Protein AF-A0A562BSR2-F1 (afdb_monomer)

Mean predicted aligned error: 6.4 Å

Nearest PDB structures (foldseek):
  6lk7-assembly2_D  TM=8.252E-01  e=4.237E-02  Pseudomonas sp. Os17
  6lk7-assembly1_B  TM=8.462E-01  e=8.660E-02  Pseudomonas sp. Os17
  6npa-assembly2_B  TM=2.805E-01  e=1.806E+00  Leisingera caerulea

Organism: NCBI:txid936133

Radius of gyration: 11.91 Å; Cα contacts (8 Å, |Δi|>4): 53; chains: 1; bounding box: 36×19×22 Å

Solvent-accessible surface area (backbone atoms only — not comparable to full-atom values): 3808 Å² total; per-residue (Å²): 128,70,48,71,69,56,55,51,52,44,29,30,68,32,66,70,51,32,53,42,38,73,78,38,43,68,63,46,34,45,75,59,70,33,89,73,52,74,67,59,53,48,51,57,70,69,46,60,67,67,59,51,49,53,49,13,60,52,52,48,54,56,70,76,74,112

Foldseek 3Di:
DDDPVNLLVCVLQPVVLLVCCQVPVCVSCVVVVHHDDPVRNVVSPPPDSVVSNVNSVVSNVVVVVD

Sequence (66 aa):
MPDLSHVIGQALSDPAFCERLIAAPRETLAQCGIDADAETLDLIRRTDPEALRRLAAAFGRQEAAG

Structure (mmCIF, N/CA/C/O backbone):
data_AF-A0A562BSR2-F1
#
_entry.id   AF-A0A562BSR2-F1
#
loop_
_atom_site.group_PDB
_atom_site.id
_atom_site.type_symbol
_atom_site.label_atom_id
_atom_site.label_alt_id
_atom_site.label_comp_id
_atom_site.label_asym_id
_atom_site.label_entity_id
_atom_site.label_seq_id
_atom_site.pdbx_PDB_ins_code
_atom_site.Cartn_x
_atom_site.Cartn_y
_atom_site.Cartn_z
_atom_site.occupancy
_atom_site.B_iso_or_equiv
_atom_site.auth_seq_id
_atom_site.auth_comp_id
_atom_site.auth_asym_id
_atom_site.auth_atom_id
_atom_site.pdbx_PDB_model_num
ATOM 1 N N . MET A 1 1 ? -6.512 13.587 11.027 1.00 51.59 1 MET A N 1
ATOM 2 C CA . MET A 1 1 ? -6.851 12.342 10.313 1.00 51.59 1 MET A CA 1
ATOM 3 C C . MET A 1 1 ? -5.598 11.897 9.589 1.00 51.59 1 MET A C 1
ATOM 5 O O . MET A 1 1 ? -4.834 12.768 9.198 1.00 51.59 1 MET A O 1
ATOM 9 N N . PRO A 1 2 ? -5.314 10.596 9.500 1.00 60.38 2 PRO A N 1
ATOM 10 C CA . PRO A 1 2 ? -4.297 10.114 8.578 1.00 60.38 2 PRO A CA 1
ATOM 11 C C . PRO A 1 2 ? -4.750 10.439 7.150 1.00 60.38 2 PRO A C 1
ATOM 13 O O . PRO A 1 2 ? -5.832 10.044 6.728 1.00 60.38 2 PRO A O 1
ATOM 16 N N . ASP A 1 3 ? -3.939 11.219 6.446 1.00 73.75 3 ASP A N 1
ATOM 17 C CA . ASP A 1 3 ? -4.147 11.590 5.049 1.00 73.75 3 ASP A CA 1
ATOM 18 C C . ASP A 1 3 ? -3.348 10.654 4.130 1.00 73.75 3 ASP A C 1
ATOM 20 O O . ASP A 1 3 ? -2.368 10.034 4.554 1.00 73.75 3 ASP A O 1
ATOM 24 N N . LEU A 1 4 ? -3.722 10.580 2.849 1.00 76.75 4 LEU A N 1
ATOM 25 C CA . LEU A 1 4 ? -3.042 9.770 1.822 1.00 76.75 4 LEU A CA 1
ATOM 26 C C . LEU A 1 4 ? -1.517 9.972 1.802 1.00 76.75 4 LEU A C 1
ATOM 28 O O . LEU A 1 4 ? -0.765 9.019 1.608 1.00 76.75 4 LEU A O 1
ATOM 32 N N . SER A 1 5 ? -1.044 11.187 2.083 1.00 79.44 5 SER A N 1
ATOM 33 C CA . SER A 1 5 ? 0.384 11.506 2.189 1.00 79.44 5 SER A CA 1
ATOM 34 C C . SER A 1 5 ? 1.107 10.690 3.267 1.00 79.44 5 SER A C 1
ATOM 36 O O . SER A 1 5 ? 2.259 10.308 3.077 1.00 79.44 5 SER A O 1
ATOM 38 N N . HIS A 1 6 ? 0.437 10.389 4.384 1.00 84.62 6 HIS A N 1
ATOM 39 C CA . HIS A 1 6 ? 0.998 9.567 5.457 1.00 84.62 6 HIS A CA 1
ATOM 40 C C . HIS A 1 6 ? 1.130 8.104 5.023 1.00 84.62 6 HIS A C 1
ATOM 42 O O . HIS A 1 6 ? 2.152 7.476 5.277 1.00 84.62 6 HIS A O 1
ATOM 48 N N . VAL A 1 7 ? 0.133 7.583 4.301 1.00 84.62 7 VAL A N 1
ATOM 49 C CA . VAL A 1 7 ? 0.162 6.222 3.740 1.00 84.62 7 VAL A CA 1
ATOM 50 C C . VAL A 1 7 ? 1.265 6.071 2.705 1.00 84.62 7 VAL A C 1
ATOM 52 O O . VAL A 1 7 ? 1.966 5.065 2.710 1.00 84.62 7 VAL A O 1
ATOM 55 N N . ILE A 1 8 ? 1.447 7.067 1.835 1.00 83.19 8 ILE A N 1
ATOM 56 C CA . ILE A 1 8 ? 2.531 7.051 0.849 1.00 83.19 8 ILE A CA 1
ATOM 57 C C . ILE A 1 8 ? 3.884 7.086 1.563 1.00 83.19 8 ILE A C 1
ATOM 59 O O . ILE A 1 8 ? 4.745 6.273 1.247 1.00 83.19 8 ILE A O 1
ATOM 63 N N . GLY A 1 9 ? 4.061 7.959 2.561 1.00 84.75 9 GLY A N 1
ATOM 64 C CA . GLY A 1 9 ? 5.279 7.982 3.376 1.00 84.75 9 GLY A CA 1
ATOM 65 C C . GLY A 1 9 ? 5.564 6.629 4.035 1.00 84.75 9 GLY A C 1
ATOM 66 O O . GLY A 1 9 ? 6.674 6.112 3.938 1.00 84.75 9 GLY A O 1
ATOM 67 N N . GLN A 1 10 ? 4.541 5.999 4.614 1.00 85.94 10 GLN A N 1
ATOM 68 C CA . GLN A 1 10 ? 4.656 4.671 5.210 1.00 85.94 10 GLN A CA 1
ATOM 69 C C . GLN A 1 10 ? 4.982 3.588 4.173 1.00 85.94 10 GLN A C 1
ATOM 71 O O . GLN A 1 10 ? 5.822 2.737 4.437 1.00 85.94 10 GLN A O 1
ATOM 76 N N . ALA A 1 11 ? 4.386 3.627 2.981 1.00 86.38 11 ALA A N 1
ATOM 77 C CA . ALA A 1 11 ? 4.715 2.702 1.896 1.00 86.38 11 ALA A CA 1
ATOM 78 C C . ALA A 1 11 ? 6.144 2.882 1.366 1.00 86.38 11 ALA A C 1
ATOM 80 O O . ALA A 1 11 ? 6.741 1.925 0.877 1.00 86.38 11 ALA A O 1
ATOM 81 N N . LEU A 1 12 ? 6.709 4.086 1.468 1.00 84.06 12 LEU A N 1
ATOM 82 C CA . LEU A 1 12 ? 8.092 4.348 1.077 1.00 84.06 12 LEU A CA 1
ATOM 83 C C . LEU A 1 12 ? 9.104 3.871 2.132 1.00 84.06 12 LEU A C 1
ATOM 85 O O . LEU A 1 12 ? 10.169 3.392 1.746 1.00 84.06 12 LEU A O 1
ATOM 89 N N . SER A 1 13 ? 8.780 3.957 3.426 1.00 83.56 13 SER A N 1
ATOM 90 C CA . SER A 1 13 ? 9.675 3.533 4.520 1.00 83.56 13 SER A CA 1
ATOM 91 C C . SER A 1 13 ? 9.468 2.080 4.988 1.00 83.56 13 SER A C 1
ATOM 93 O O . SER A 1 13 ? 10.386 1.4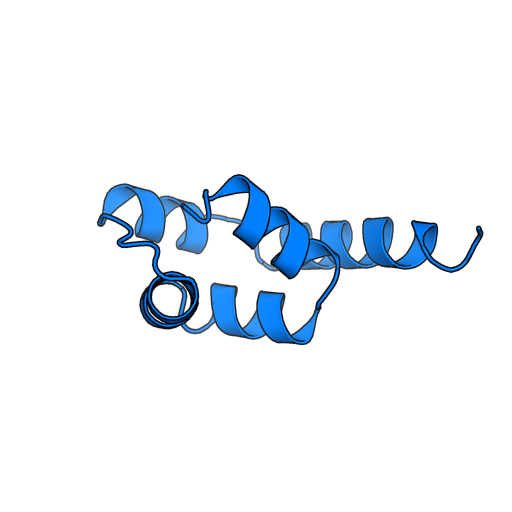91 5.553 1.00 83.56 13 SER A O 1
ATOM 95 N N . ASP A 1 14 ? 8.302 1.467 4.748 1.00 85.31 14 ASP A N 1
ATOM 96 C CA . ASP A 1 14 ? 7.993 0.069 5.087 1.00 85.31 14 ASP A CA 1
ATOM 97 C C . ASP A 1 14 ? 7.695 -0.744 3.807 1.00 85.31 14 ASP A C 1
ATOM 99 O O . ASP A 1 14 ? 6.575 -0.715 3.280 1.00 85.31 14 ASP A O 1
ATOM 103 N N . PRO A 1 15 ? 8.671 -1.531 3.310 1.00 82.50 15 PRO A N 1
ATOM 104 C CA . PRO A 1 15 ? 8.489 -2.370 2.130 1.00 82.50 15 PRO A CA 1
ATOM 105 C C . PRO A 1 15 ? 7.356 -3.387 2.296 1.00 82.50 15 PRO A C 1
ATOM 107 O O . PRO A 1 15 ? 6.635 -3.664 1.342 1.00 82.50 15 PRO A O 1
ATOM 110 N N . ALA A 1 16 ? 7.159 -3.928 3.502 1.00 86.69 16 ALA A N 1
ATOM 111 C CA . ALA A 1 16 ? 6.090 -4.886 3.760 1.00 86.69 16 ALA A CA 1
ATOM 112 C C . ALA A 1 16 ? 4.716 -4.204 3.728 1.00 86.69 16 ALA A C 1
ATOM 114 O O . ALA A 1 16 ? 3.735 -4.811 3.297 1.00 86.69 16 ALA A O 1
ATOM 115 N N . PHE A 1 17 ? 4.630 -2.941 4.150 1.00 88.75 17 PHE A N 1
ATOM 116 C CA . PHE A 1 17 ? 3.426 -2.135 3.968 1.00 88.75 17 PHE A CA 1
ATOM 117 C C . PHE A 1 17 ? 3.155 -1.842 2.492 1.00 88.75 17 PHE A C 1
ATOM 119 O O . PHE A 1 17 ? 2.015 -1.979 2.059 1.00 88.75 17 PHE A O 1
ATOM 126 N N . CYS A 1 18 ? 4.185 -1.511 1.711 1.00 86.56 18 CYS A N 1
ATOM 127 C CA . CYS A 1 18 ? 4.074 -1.313 0.264 1.00 86.56 18 CYS A CA 1
ATOM 128 C C . CYS A 1 18 ? 3.487 -2.549 -0.442 1.00 86.56 18 CYS A C 1
ATOM 130 O O . CYS A 1 18 ? 2.525 -2.432 -1.200 1.00 86.56 18 CYS A O 1
ATOM 132 N N . GLU A 1 19 ? 3.987 -3.748 -0.118 1.00 87.00 19 GLU A N 1
ATOM 133 C CA . GLU A 1 19 ? 3.444 -5.012 -0.638 1.00 87.00 19 GLU A CA 1
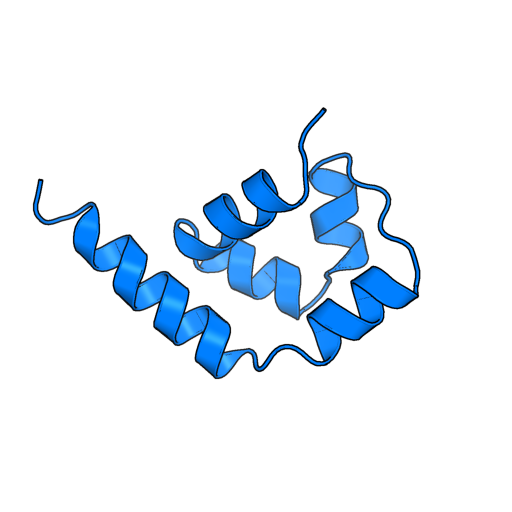ATOM 134 C C . GLU A 1 19 ? 1.964 -5.202 -0.283 1.00 87.00 19 GLU A C 1
ATOM 136 O O . GLU A 1 19 ? 1.157 -5.563 -1.142 1.00 87.00 19 GLU A O 1
ATOM 141 N N . ARG A 1 20 ? 1.581 -4.925 0.972 1.00 90.31 20 ARG A N 1
ATOM 142 C CA . ARG A 1 20 ? 0.179 -5.012 1.412 1.00 90.31 20 ARG A CA 1
ATOM 143 C C . ARG A 1 20 ? -0.705 -3.997 0.692 1.00 90.31 20 ARG A C 1
ATOM 145 O O . ARG A 1 20 ? -1.796 -4.358 0.257 1.00 90.31 20 ARG A O 1
ATOM 152 N N . LEU A 1 21 ? -0.225 -2.767 0.513 1.00 88.19 21 LEU A N 1
ATOM 153 C CA . LEU A 1 21 ? -0.947 -1.702 -0.181 1.00 88.19 21 LEU A CA 1
ATOM 154 C C . LEU A 1 21 ? -1.189 -2.053 -1.656 1.00 88.19 21 LEU A C 1
ATOM 156 O O . LEU A 1 21 ? -2.266 -1.780 -2.171 1.00 88.19 21 LEU A O 1
ATOM 160 N N . ILE A 1 22 ? -0.232 -2.700 -2.325 1.00 86.00 22 ILE A N 1
ATOM 161 C CA . ILE A 1 22 ? -0.385 -3.157 -3.714 1.00 86.00 22 ILE A CA 1
ATOM 162 C C . ILE A 1 22 ? -1.335 -4.363 -3.798 1.00 86.00 22 ILE A C 1
ATOM 164 O O . ILE A 1 22 ? -2.216 -4.400 -4.658 1.00 86.00 22 ILE A O 1
ATOM 168 N N . ALA A 1 23 ? -1.176 -5.351 -2.912 1.00 88.94 23 ALA A N 1
ATOM 169 C CA . ALA A 1 23 ? -1.964 -6.583 -2.940 1.00 88.94 23 ALA A CA 1
ATOM 170 C C . ALA A 1 23 ? -3.427 -6.370 -2.507 1.00 88.94 23 ALA A C 1
ATOM 172 O O . ALA A 1 23 ? -4.343 -6.949 -3.091 1.00 88.94 23 ALA A O 1
ATOM 173 N N . ALA A 1 24 ? -3.645 -5.532 -1.492 1.00 90.12 24 ALA A N 1
ATOM 174 C CA . ALA A 1 24 ? -4.941 -5.273 -0.874 1.00 90.12 24 ALA A CA 1
ATOM 175 C C . ALA A 1 24 ? -5.082 -3.782 -0.485 1.00 90.12 24 ALA A C 1
ATOM 177 O O . ALA A 1 24 ? -5.110 -3.445 0.705 1.00 90.12 24 ALA A O 1
ATOM 178 N N . PRO A 1 25 ? -5.201 -2.862 -1.466 1.00 88.12 25 PRO A N 1
ATOM 179 C CA . PRO A 1 25 ? -5.200 -1.419 -1.213 1.00 88.12 25 PRO A CA 1
ATOM 180 C C . PRO A 1 25 ? -6.347 -0.972 -0.312 1.00 88.12 25 PRO A C 1
ATOM 182 O O . PRO A 1 25 ? -6.139 -0.201 0.617 1.00 88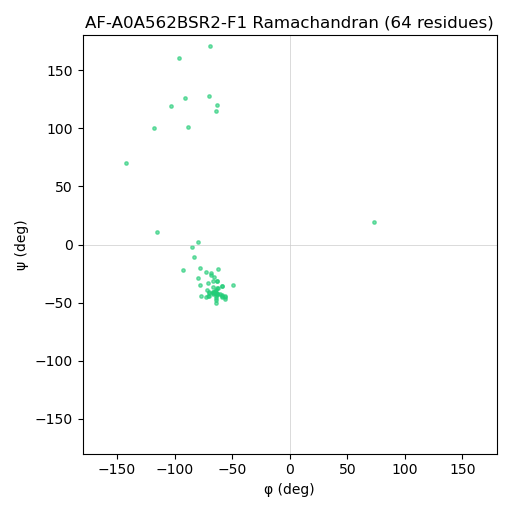.12 25 PRO A O 1
ATOM 185 N N . ARG A 1 26 ? -7.556 -1.502 -0.531 1.00 89.12 26 ARG A N 1
ATOM 186 C CA . ARG A 1 26 ? -8.740 -1.128 0.252 1.00 89.12 26 ARG A CA 1
ATOM 187 C C . ARG A 1 26 ? -8.608 -1.511 1.724 1.00 89.12 26 ARG A C 1
ATOM 189 O O . ARG A 1 26 ? -8.883 -0.690 2.589 1.00 89.12 26 ARG A O 1
ATOM 196 N N . GLU A 1 27 ? -8.186 -2.741 2.006 1.00 91.38 27 GLU A N 1
ATOM 197 C CA . GLU A 1 27 ? -8.001 -3.215 3.383 1.00 91.38 27 GLU A CA 1
ATOM 198 C C . GLU A 1 27 ? -6.855 -2.478 4.075 1.00 91.38 27 GLU A C 1
ATOM 200 O O . GLU A 1 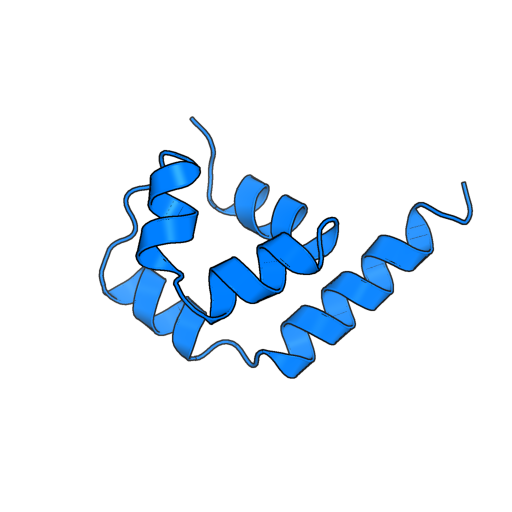27 ? -6.994 -2.074 5.226 1.00 91.38 27 GLU A O 1
ATOM 205 N N . THR A 1 28 ? -5.755 -2.238 3.359 1.00 90.56 28 THR A N 1
ATOM 206 C CA . THR A 1 28 ? -4.596 -1.513 3.897 1.00 90.56 28 THR A CA 1
ATOM 207 C C . THR A 1 28 ? -4.952 -0.065 4.241 1.00 90.56 28 THR A C 1
ATOM 209 O O . THR A 1 28 ? -4.623 0.409 5.325 1.00 90.56 28 THR A O 1
ATOM 212 N N . LEU A 1 29 ? -5.689 0.630 3.369 1.00 89.44 29 LEU A N 1
ATOM 213 C CA . LEU A 1 29 ? -6.157 1.996 3.625 1.00 89.44 29 LEU A CA 1
ATOM 214 C C . LEU A 1 29 ? -7.172 2.047 4.772 1.00 89.44 29 LEU A C 1
ATOM 216 O O . LEU A 1 29 ? -7.060 2.908 5.643 1.00 89.44 29 LEU A O 1
ATOM 220 N N . ALA A 1 30 ? -8.094 1.083 4.837 1.00 89.56 30 ALA A N 1
ATOM 221 C CA . ALA A 1 30 ? -9.061 0.986 5.926 1.00 89.56 30 ALA A CA 1
ATOM 222 C C . ALA A 1 30 ? -8.387 0.759 7.292 1.00 89.56 30 ALA A C 1
ATOM 224 O O . ALA A 1 30 ? -8.806 1.353 8.284 1.00 89.56 30 ALA A O 1
ATOM 225 N N . GLN A 1 31 ? -7.312 -0.038 7.357 1.00 88.31 31 GLN A N 1
ATOM 226 C CA . GLN A 1 31 ? -6.500 -0.202 8.575 1.00 88.31 31 GLN A CA 1
ATOM 227 C C . GLN A 1 31 ? -5.821 1.104 9.002 1.00 88.31 31 GLN A C 1
ATOM 229 O O . GLN A 1 31 ? -5.656 1.355 10.195 1.00 88.31 31 GLN A O 1
ATOM 234 N N . CYS A 1 32 ? -5.476 1.956 8.038 1.00 85.81 32 CYS A N 1
ATOM 235 C CA . CYS A 1 32 ? -4.994 3.310 8.282 1.00 85.81 32 CYS A CA 1
ATOM 236 C C . CYS A 1 32 ? -6.124 4.304 8.591 1.00 85.81 32 CYS A C 1
ATOM 238 O O . CYS A 1 32 ? -5.833 5.477 8.776 1.00 85.81 32 CYS A O 1
ATOM 240 N N . GLY A 1 33 ? -7.394 3.886 8.651 1.00 87.19 33 GLY A N 1
ATOM 241 C CA . GLY A 1 33 ? -8.533 4.778 8.886 1.00 87.19 33 GLY A CA 1
ATOM 242 C C . GLY A 1 33 ? -8.891 5.670 7.693 1.00 87.19 33 GLY A C 1
ATOM 243 O O . GLY A 1 33 ? -9.552 6.691 7.880 1.00 87.19 33 GLY A O 1
ATOM 244 N N . ILE A 1 34 ? -8.447 5.305 6.487 1.00 87.12 34 ILE A N 1
ATOM 245 C CA . ILE A 1 34 ? -8.750 6.002 5.236 1.00 87.12 34 ILE A CA 1
ATOM 246 C C . ILE A 1 34 ? -9.815 5.214 4.480 1.00 87.12 34 ILE A C 1
ATOM 248 O O . ILE A 1 34 ? -9.605 4.063 4.093 1.00 87.12 34 ILE A O 1
ATOM 252 N N . ASP A 1 35 ? -10.952 5.861 4.243 1.00 86.38 35 ASP A N 1
ATOM 253 C CA . ASP A 1 35 ? -11.975 5.349 3.338 1.00 86.38 35 ASP A CA 1
ATOM 254 C C . ASP A 1 35 ? -11.654 5.849 1.926 1.00 86.38 35 ASP A C 1
ATOM 256 O O . ASP A 1 35 ? -11.822 7.028 1.613 1.00 86.38 35 ASP A O 1
ATOM 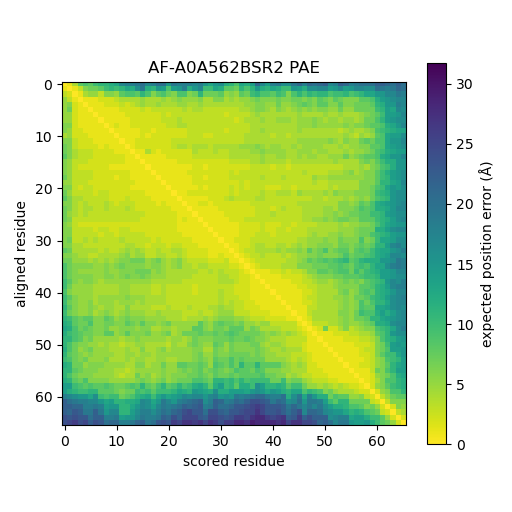260 N N . ALA A 1 36 ? -11.076 4.967 1.113 1.00 82.62 36 ALA A N 1
ATOM 261 C CA . ALA A 1 36 ? -10.733 5.272 -0.266 1.00 82.62 36 ALA A CA 1
ATOM 262 C C . ALA A 1 36 ? -11.890 4.910 -1.196 1.00 82.62 36 ALA A C 1
ATOM 264 O O . ALA A 1 36 ? -12.358 3.765 -1.230 1.00 82.62 36 ALA A O 1
ATOM 265 N N . ASP A 1 37 ? -12.309 5.887 -1.991 1.00 88.06 37 ASP A N 1
ATOM 266 C CA . ASP A 1 37 ? -13.288 5.715 -3.050 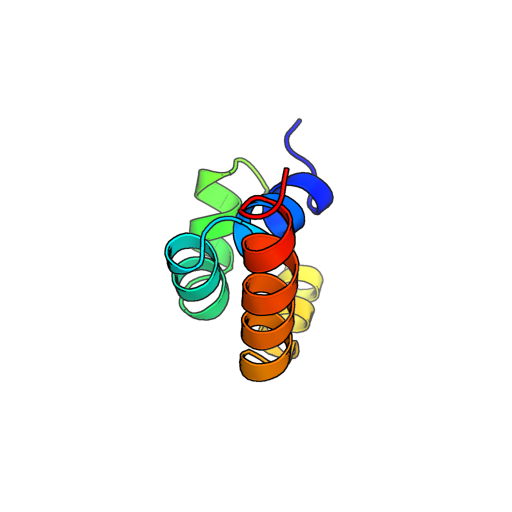1.00 88.06 37 ASP A CA 1
ATOM 267 C C . ASP A 1 37 ? -12.731 4.868 -4.216 1.00 88.06 37 ASP A C 1
ATOM 269 O O . ASP A 1 37 ? -11.547 4.518 -4.289 1.00 88.06 37 ASP A O 1
ATOM 273 N N . ALA A 1 38 ? -13.615 4.504 -5.145 1.00 86.38 38 ALA A N 1
ATOM 274 C CA . ALA A 1 38 ? -13.265 3.637 -6.265 1.00 86.38 38 ALA A CA 1
ATOM 275 C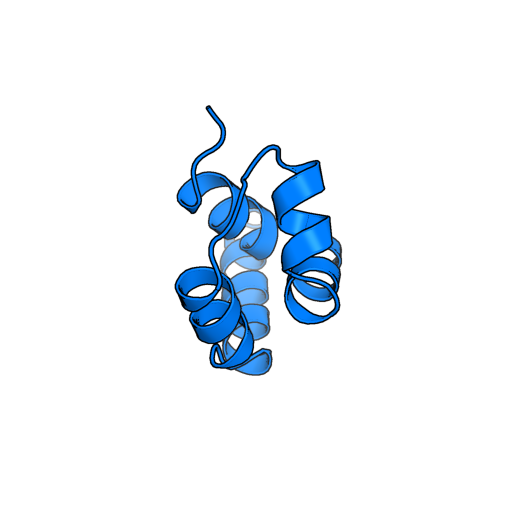 C . ALA A 1 38 ? -12.218 4.252 -7.212 1.00 86.38 38 ALA A C 1
ATOM 277 O O . ALA A 1 38 ? -11.423 3.502 -7.775 1.00 86.38 38 ALA A O 1
ATOM 278 N N . GLU A 1 39 ? -12.193 5.578 -7.373 1.00 87.19 39 GLU A N 1
ATOM 279 C CA . GLU A 1 39 ? -11.222 6.272 -8.226 1.00 87.19 39 GLU A CA 1
ATOM 280 C C . GLU A 1 39 ? -9.829 6.225 -7.592 1.00 87.19 39 GLU A C 1
ATOM 282 O O . GLU A 1 39 ? -8.855 5.854 -8.251 1.00 87.19 39 GLU A O 1
ATOM 287 N N . THR A 1 40 ? -9.742 6.478 -6.284 1.00 83.88 40 THR A N 1
ATOM 288 C CA . THR A 1 40 ? -8.499 6.344 -5.513 1.00 83.88 40 THR A CA 1
ATOM 289 C C . THR A 1 40 ? -7.938 4.917 -5.581 1.00 83.88 40 THR A C 1
ATOM 291 O O . THR A 1 40 ? -6.739 4.715 -5.793 1.00 83.88 40 THR A O 1
ATOM 294 N N . LEU A 1 41 ? -8.794 3.899 -5.449 1.00 85.81 41 LEU A N 1
ATOM 295 C CA . LEU A 1 41 ? -8.377 2.496 -5.561 1.00 85.81 41 LEU A CA 1
ATOM 296 C C . LEU A 1 41 ? -7.915 2.127 -6.979 1.00 85.81 41 LEU A C 1
ATOM 298 O O . LEU A 1 41 ? -6.975 1.341 -7.128 1.00 85.81 41 LEU A O 1
ATOM 302 N N . ASP A 1 42 ? -8.549 2.683 -8.013 1.00 85.44 42 ASP A N 1
ATOM 303 C CA . ASP A 1 42 ? -8.145 2.483 -9.408 1.00 85.44 42 ASP A CA 1
ATOM 304 C C . ASP A 1 42 ? -6.776 3.118 -9.692 1.00 85.44 42 ASP A C 1
ATOM 306 O O . ASP A 1 42 ? -5.906 2.482 -10.289 1.00 85.44 42 ASP A O 1
ATOM 310 N N . LEU A 1 43 ? -6.528 4.323 -9.169 1.00 83.31 43 LEU A N 1
ATOM 311 C CA . LEU A 1 43 ? -5.227 4.995 -9.252 1.00 83.31 43 LEU A CA 1
ATOM 312 C C . LEU A 1 43 ? -4.104 4.166 -8.617 1.00 83.31 43 LEU A C 1
ATOM 314 O O . LEU A 1 43 ? -3.041 4.007 -9.220 1.00 83.31 43 LEU A O 1
ATOM 318 N N . ILE A 1 44 ? -4.338 3.584 -7.438 1.00 82.81 44 ILE A N 1
ATOM 319 C CA . ILE A 1 44 ? -3.342 2.724 -6.779 1.00 82.81 44 ILE A CA 1
ATOM 320 C C . ILE A 1 44 ? -3.082 1.461 -7.607 1.00 82.81 44 ILE A C 1
ATOM 322 O O . ILE A 1 44 ? -1.932 1.074 -7.787 1.00 82.81 44 ILE A O 1
ATOM 326 N N . ARG A 1 45 ? -4.119 0.847 -8.185 1.00 81.69 45 ARG A N 1
ATOM 327 C CA . ARG A 1 45 ? -3.973 -0.341 -9.048 1.00 81.69 45 ARG A CA 1
ATOM 328 C C . ARG A 1 45 ? -3.236 -0.063 -10.353 1.00 81.69 45 ARG A C 1
ATOM 330 O O . ARG A 1 45 ? -2.576 -0.950 -10.884 1.00 81.69 45 ARG A O 1
ATOM 337 N N . ARG A 1 46 ? -3.375 1.151 -10.881 1.00 83.62 46 ARG A N 1
ATOM 338 C CA . ARG A 1 46 ? -2.681 1.620 -12.088 1.00 83.62 46 ARG A CA 1
ATOM 339 C C . ARG A 1 46 ? -1.272 2.124 -11.805 1.00 83.62 46 ARG A C 1
ATOM 341 O O . ARG A 1 46 ? -0.523 2.370 -12.749 1.00 83.62 46 ARG A O 1
ATOM 348 N N . THR A 1 47 ? -0.919 2.298 -10.535 1.00 79.75 47 THR A N 1
ATOM 349 C CA . THR A 1 47 ? 0.435 2.662 -10.137 1.00 79.75 47 THR A CA 1
ATOM 350 C C . THR A 1 47 ? 1.344 1.473 -10.391 1.00 79.75 47 THR A C 1
ATOM 352 O O . THR A 1 47 ? 1.060 0.362 -9.950 1.00 79.75 47 THR A O 1
ATOM 355 N N . ASP A 1 48 ? 2.436 1.708 -11.114 1.00 79.50 48 ASP A N 1
ATOM 356 C CA . ASP A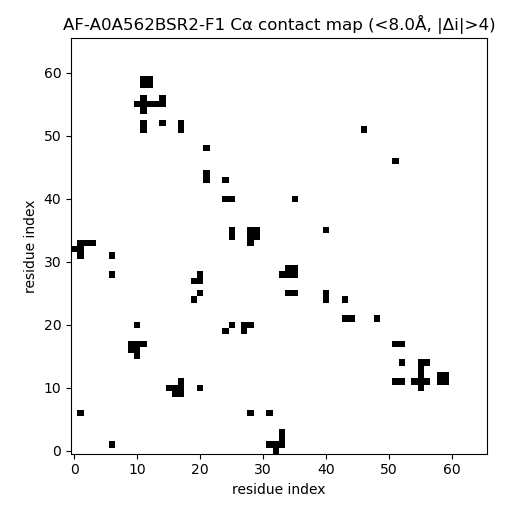 1 48 ? 3.407 0.663 -11.399 1.00 79.50 48 ASP A CA 1
ATOM 357 C C . ASP A 1 48 ? 4.047 0.180 -10.079 1.00 79.50 48 ASP A C 1
ATOM 359 O O . ASP A 1 48 ? 4.716 0.963 -9.388 1.00 79.50 48 ASP A O 1
ATOM 363 N N . PRO A 1 49 ? 3.831 -1.087 -9.684 1.00 76.19 49 PRO A N 1
ATOM 364 C CA . PRO A 1 49 ? 4.299 -1.587 -8.397 1.00 76.19 49 PRO A CA 1
ATOM 365 C C . PRO A 1 49 ? 5.828 -1.681 -8.343 1.00 76.19 49 PRO A C 1
ATOM 367 O O . PRO A 1 49 ? 6.420 -1.568 -7.270 1.00 76.19 49 PRO A O 1
ATOM 370 N N . GLU A 1 50 ? 6.496 -1.839 -9.489 1.00 80.38 50 GLU A N 1
ATOM 371 C CA . GLU A 1 50 ? 7.955 -1.802 -9.570 1.00 80.38 50 GLU A CA 1
ATOM 372 C C . GLU A 1 50 ? 8.494 -0.387 -9.330 1.00 80.38 50 GLU A C 1
ATOM 374 O O . GLU A 1 50 ? 9.467 -0.220 -8.594 1.00 80.38 50 GLU A O 1
ATOM 379 N N . ALA A 1 51 ? 7.856 0.639 -9.892 1.00 78.88 51 ALA A N 1
ATOM 380 C CA . ALA A 1 51 ? 8.208 2.033 -9.657 1.00 78.88 51 ALA A CA 1
ATOM 381 C C . ALA A 1 51 ? 8.037 2.407 -8.179 1.00 78.88 51 ALA A C 1
ATOM 383 O O . ALA A 1 51 ? 8.932 3.029 -7.604 1.00 78.88 51 ALA A O 1
ATOM 384 N N . LEU A 1 52 ? 6.946 1.967 -7.541 1.00 78.19 52 LEU A N 1
ATOM 385 C CA . LEU A 1 52 ? 6.703 2.210 -6.117 1.00 78.19 52 LEU A CA 1
ATOM 386 C C . LEU A 1 52 ? 7.765 1.530 -5.236 1.00 78.19 52 LEU A C 1
ATOM 388 O O . LEU A 1 52 ? 8.312 2.159 -4.331 1.00 78.19 52 LEU A O 1
ATOM 392 N N . ARG A 1 53 ? 8.147 0.285 -5.554 1.00 76.62 53 ARG A N 1
ATOM 393 C CA . ARG A 1 53 ? 9.253 -0.423 -4.881 1.00 76.62 53 ARG A CA 1
ATOM 394 C C . ARG A 1 53 ? 10.601 0.263 -5.083 1.00 76.62 53 ARG A C 1
ATOM 396 O O . ARG A 1 53 ? 11.376 0.367 -4.137 1.00 76.62 53 ARG A O 1
ATOM 403 N N . ARG A 1 54 ? 10.902 0.736 -6.298 1.00 80.62 54 ARG A N 1
ATOM 404 C CA . ARG A 1 54 ? 12.149 1.465 -6.595 1.00 80.62 54 ARG A CA 1
ATOM 405 C C . ARG A 1 54 ? 12.220 2.780 -5.825 1.00 80.62 54 ARG A C 1
ATOM 407 O O . ARG A 1 54 ? 13.290 3.114 -5.322 1.00 80.62 54 ARG A O 1
ATOM 414 N N . LEU A 1 55 ? 11.097 3.489 -5.702 1.00 77.94 55 LEU A N 1
ATOM 415 C CA . LEU A 1 55 ? 10.985 4.686 -4.870 1.00 77.94 55 LEU A CA 1
ATOM 416 C C . LEU A 1 55 ? 11.201 4.343 -3.393 1.00 77.94 55 LEU A C 1
ATOM 418 O O . LEU A 1 55 ? 12.077 4.936 -2.772 1.00 77.94 55 LEU A O 1
ATOM 422 N N . ALA A 1 56 ? 10.506 3.338 -2.855 1.00 76.50 56 ALA A N 1
ATOM 423 C CA . ALA A 1 56 ? 10.692 2.896 -1.472 1.00 76.50 56 ALA A CA 1
ATOM 424 C C . ALA A 1 56 ? 12.155 2.504 -1.180 1.00 76.50 56 ALA A C 1
ATOM 426 O O . ALA A 1 56 ? 12.754 2.953 -0.208 1.00 76.50 56 ALA A O 1
ATOM 427 N N . ALA A 1 57 ? 12.797 1.756 -2.082 1.00 76.31 57 ALA A N 1
ATOM 428 C CA . ALA A 1 57 ? 14.207 1.377 -1.963 1.00 76.31 57 ALA A CA 1
ATOM 429 C C . ALA A 1 57 ? 15.189 2.559 -2.109 1.00 76.31 57 ALA A C 1
ATOM 431 O O . ALA A 1 57 ? 16.332 2.481 -1.647 1.00 76.31 57 ALA A O 1
ATOM 432 N N . ALA A 1 58 ? 14.795 3.641 -2.785 1.00 76.25 58 ALA A N 1
ATOM 433 C CA . ALA A 1 58 ? 15.582 4.869 -2.858 1.00 76.25 58 ALA A CA 1
ATOM 434 C C . ALA A 1 58 ? 15.461 5.685 -1.562 1.00 76.25 58 ALA A C 1
ATOM 436 O O . ALA A 1 58 ? 16.483 6.107 -1.026 1.00 76.25 58 ALA A O 1
ATOM 437 N N . PHE A 1 59 ? 14.246 5.837 -1.025 1.00 70.69 59 PHE A N 1
ATOM 438 C CA . PHE A 1 59 ? 13.983 6.561 0.222 1.00 70.69 59 PHE A CA 1
ATOM 439 C C . PHE A 1 59 ? 14.516 5.824 1.459 1.00 70.69 59 PHE A C 1
ATOM 441 O O . PH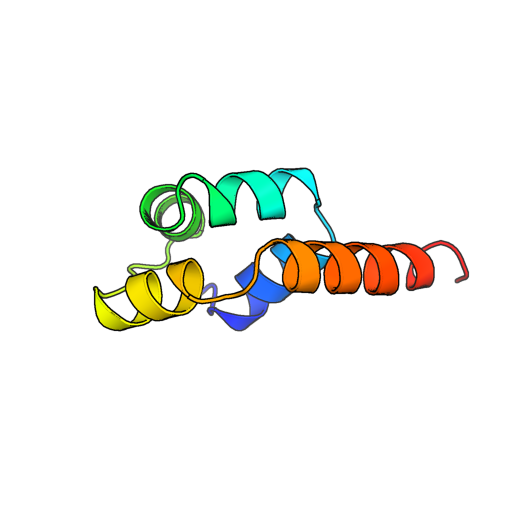E A 1 59 ? 15.223 6.426 2.263 1.00 70.69 59 PHE A O 1
ATOM 448 N N . GLY A 1 60 ? 14.309 4.508 1.565 1.00 62.09 60 GLY A N 1
ATOM 449 C CA . GLY A 1 60 ? 14.854 3.696 2.660 1.00 62.09 60 GLY A CA 1
ATOM 450 C C . GLY A 1 60 ? 16.390 3.664 2.705 1.00 62.09 60 GLY A C 1
ATOM 451 O O . GLY A 1 60 ? 16.975 3.430 3.759 1.00 62.09 60 GLY A O 1
ATOM 452 N N . ARG A 1 61 ? 17.076 3.958 1.588 1.00 58.41 61 ARG A N 1
ATOM 453 C CA . ARG A 1 61 ? 18.539 4.137 1.567 1.00 58.41 61 ARG A CA 1
ATOM 454 C C . ARG A 1 61 ? 19.002 5.494 2.101 1.00 58.41 61 ARG A C 1
ATOM 456 O O . ARG A 1 61 ? 20.166 5.600 2.474 1.00 58.41 61 ARG A O 1
ATOM 463 N N . GLN A 1 62 ? 18.138 6.510 2.150 1.00 53.34 62 GLN A N 1
ATOM 464 C CA . GLN A 1 62 ? 18.497 7.820 2.702 1.00 53.34 62 GLN A CA 1
ATOM 465 C C . GLN A 1 62 ? 18.447 7.849 4.236 1.00 53.34 62 GLN A C 1
ATOM 467 O O . GLN A 1 62 ? 19.240 8.571 4.831 1.00 53.34 62 GLN A O 1
ATOM 472 N N . GLU A 1 63 ? 17.602 7.038 4.882 1.00 49.88 63 GLU A N 1
ATOM 473 C CA . GLU A 1 63 ? 17.552 6.961 6.356 1.00 49.88 63 GLU A CA 1
ATOM 474 C C . GLU A 1 63 ? 18.770 6.237 6.964 1.00 49.88 63 GLU A C 1
ATOM 476 O O . GLU A 1 63 ? 19.139 6.500 8.102 1.00 49.88 63 GLU A O 1
ATOM 481 N N . ALA A 1 64 ? 19.454 5.374 6.201 1.00 45.81 64 ALA A N 1
ATOM 482 C CA . ALA A 1 64 ? 20.637 4.636 6.662 1.00 45.81 64 ALA A CA 1
ATOM 483 C C . ALA A 1 64 ? 21.970 5.411 6.539 1.00 45.81 64 ALA A C 1
ATOM 485 O O . ALA A 1 64 ? 23.019 4.874 6.894 1.00 45.81 64 ALA A O 1
ATOM 486 N N . ALA A 1 65 ? 21.950 6.637 6.005 1.00 38.91 65 ALA A N 1
ATOM 487 C CA . ALA A 1 65 ? 23.139 7.469 5.782 1.00 38.91 65 ALA A CA 1
ATOM 488 C C . ALA A 1 65 ? 23.160 8.761 6.629 1.00 38.91 65 ALA A C 1
ATOM 490 O O . ALA A 1 65 ? 23.983 9.639 6.360 1.00 38.91 65 ALA A O 1
ATOM 491 N N . GLY A 1 66 ? 22.247 8.882 7.601 1.00 37.75 66 GLY A N 1
ATOM 492 C CA . GLY A 1 66 ? 22.185 9.976 8.579 1.00 37.75 66 GLY A CA 1
ATOM 493 C C . GLY A 1 66 ? 22.992 9.704 9.839 1.00 37.75 66 GLY A C 1
ATOM 494 O O . GLY A 1 66 ? 23.034 8.530 10.270 1.00 37.75 66 GLY A O 1
#

Secondary structure (DSSP, 8-state):
---HHHHHHHHHH-HHHHHHHHH-HHHHHHHTT----HHHHHHHHHS-HHHHHHHHHHHHHHHTT-

pLDDT: mean 79.35, std 12.52, range [37.75, 91.38]